Protein AF-A0A0D2JNJ4-F1 (afdb_monomer_lite)

Sequence (110 aa):
MPQKPLLKANKKLEKKQAANRHGKTPKTKKGSLAIKPKRAALQGDYKDQQELSKMINKKNESNFAAKAEQAGGQMKMVKAPPPVLAPADAKKRAKEAKETKRAGAAAMQD

Organism: NCBI:txid145388

Secondary structure (DSSP, 8-state):
-PPPPSS-TT-----PPPP-TTS------TT------SSTTHHHHHHHHHHHHHHHHHHHHHHHHHHHHHHH----------GGGS-HHHHHHHHHHHHHHHHHHHTT--

Radius of gyration: 33.84 Å; chains: 1; bounding box: 66×65×72 Å

Foldseek 3Di:
DDDDPPDDPPDDPDPDQDADPVRHHDDDPPPPPQDQDPDPVCNVVSVVVVVVVVVVVVVVVVVVVVVCDVVVDPPPPDDPDDPVPDDPVVVVVVVVVVVVVVVVVVVVPD

InterPro domains:
  IPR019034 Uncharacterised protein family UPF0390 [PF09495] (1-81)

Structure (mmCIF, N/CA/C/O backbone):
data_AF-A0A0D2JNJ4-F1
#
_entry.id   AF-A0A0D2JNJ4-F1
#
loop_
_atom_site.group_PDB
_atom_site.id
_atom_site.type_symbol
_atom_site.label_atom_id
_atom_site.label_alt_id
_atom_site.label_comp_id
_atom_site.label_asym_id
_atom_site.label_entity_id
_atom_site.label_seq_id
_atom_site.pdbx_PDB_ins_code
_atom_site.Cartn_x
_atom_site.Cartn_y
_atom_site.Cartn_z
_atom_site.occupancy
_atom_site.B_iso_or_equiv
_atom_site.auth_seq_id
_atom_site.auth_comp_id
_atom_site.auth_asym_id
_atom_site.auth_atom_id
_atom_site.pdbx_PDB_model_num
ATOM 1 N N . MET A 1 1 ? 36.487 23.498 39.615 1.00 51.12 1 MET A N 1
ATOM 2 C CA . MET A 1 1 ? 35.537 22.517 40.190 1.00 51.12 1 MET A CA 1
ATOM 3 C C . MET A 1 1 ? 34.930 21.710 39.048 1.00 51.12 1 MET A C 1
ATOM 5 O O . MET A 1 1 ? 34.259 22.319 38.224 1.00 51.12 1 MET A O 1
ATOM 9 N N . PRO A 1 2 ? 35.201 20.400 38.923 1.00 69.38 2 PRO A N 1
ATOM 10 C CA . PRO A 1 2 ? 34.650 19.591 37.835 1.00 69.38 2 PRO A CA 1
ATOM 11 C C . PRO A 1 2 ? 33.125 19.440 37.969 1.00 69.38 2 PRO A C 1
ATOM 13 O O . PRO A 1 2 ? 32.600 19.228 39.064 1.00 69.38 2 PRO A O 1
ATOM 16 N N . GLN A 1 3 ? 32.411 19.578 36.850 1.00 75.50 3 GLN A N 1
ATOM 17 C CA . GLN A 1 3 ? 30.952 19.488 36.790 1.00 75.50 3 GLN A CA 1
ATOM 18 C C . GLN A 1 3 ? 30.499 18.054 37.094 1.00 75.50 3 GLN A C 1
ATOM 20 O O . GLN A 1 3 ? 30.940 17.104 36.449 1.00 75.50 3 GLN A O 1
ATOM 25 N N . LYS A 1 4 ? 29.615 17.890 38.088 1.00 73.06 4 LYS A N 1
ATOM 26 C CA . LYS A 1 4 ? 29.061 16.577 38.449 1.00 73.06 4 LYS A CA 1
ATOM 27 C C . LYS A 1 4 ? 28.325 15.985 37.234 1.00 73.06 4 LYS A C 1
ATOM 29 O O . LYS A 1 4 ? 27.455 16.664 36.685 1.00 73.06 4 LYS A O 1
ATOM 34 N N . PRO A 1 5 ? 28.624 14.742 36.821 1.00 66.94 5 PRO A N 1
ATOM 35 C CA . PRO A 1 5 ? 27.922 14.109 35.713 1.00 66.94 5 PRO A CA 1
ATOM 36 C C . PRO A 1 5 ? 26.433 13.963 36.057 1.00 66.94 5 PRO A C 1
ATOM 38 O O . PRO A 1 5 ? 26.080 13.436 37.112 1.00 66.94 5 PRO A O 1
ATOM 41 N N . LEU A 1 6 ? 25.551 14.432 35.166 1.00 64.06 6 LEU A N 1
ATOM 42 C CA . LEU A 1 6 ? 24.093 14.449 35.381 1.00 64.06 6 LEU A CA 1
ATOM 43 C C . LEU A 1 6 ? 23.463 13.047 35.478 1.00 64.06 6 LEU A C 1
ATOM 45 O O . LEU A 1 6 ? 22.298 12.911 35.851 1.00 64.06 6 LEU A O 1
ATOM 49 N N . LEU A 1 7 ? 24.205 11.995 35.139 1.00 62.12 7 LEU A N 1
ATOM 50 C CA . LEU A 1 7 ? 23.697 10.636 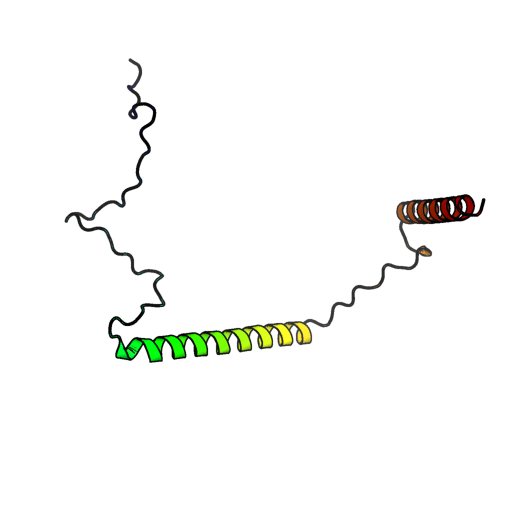35.031 1.00 62.12 7 LEU A CA 1
ATOM 51 C C . LEU A 1 7 ? 24.578 9.702 35.858 1.00 62.12 7 LEU A C 1
ATOM 53 O O . LEU A 1 7 ? 25.759 9.519 35.576 1.00 62.12 7 LEU A O 1
ATOM 57 N N . LYS A 1 8 ? 23.983 9.092 36.889 1.00 69.94 8 LYS A N 1
ATOM 58 C CA . LYS A 1 8 ? 24.582 7.935 37.566 1.00 69.94 8 LYS A CA 1
ATOM 59 C C . LYS A 1 8 ? 24.749 6.828 36.520 1.00 69.94 8 LYS A C 1
ATOM 61 O O . LYS A 1 8 ? 23.803 6.575 35.767 1.00 69.94 8 LYS A O 1
ATOM 66 N N . ALA A 1 9 ? 25.928 6.207 36.475 1.00 60.34 9 ALA A N 1
ATOM 67 C CA . ALA A 1 9 ? 26.233 5.109 35.563 1.00 60.34 9 ALA A CA 1
ATOM 68 C C . ALA A 1 9 ? 25.065 4.102 35.526 1.00 60.34 9 ALA A C 1
ATOM 70 O O . ALA A 1 9 ? 24.538 3.722 36.572 1.00 60.34 9 ALA A O 1
ATOM 71 N N . ASN A 1 10 ? 24.650 3.716 34.316 1.00 61.62 10 ASN A N 1
ATOM 72 C CA . ASN A 1 10 ? 23.609 2.720 34.011 1.00 61.62 10 ASN A CA 1
ATOM 73 C C . ASN A 1 10 ? 22.133 3.164 34.033 1.00 61.62 10 ASN A C 1
ATOM 75 O O . ASN A 1 10 ? 21.250 2.321 33.873 1.00 61.62 10 ASN A O 1
ATOM 79 N N . LYS A 1 11 ? 21.812 4.460 34.139 1.00 66.94 11 LYS A N 1
ATOM 80 C CA . LYS A 1 11 ? 20.421 4.917 33.946 1.00 66.94 11 LYS A CA 1
ATOM 81 C C . LYS A 1 11 ? 20.116 5.191 32.471 1.00 66.94 11 LYS A C 1
ATOM 83 O O . LYS A 1 11 ? 20.564 6.189 31.914 1.00 66.94 11 LYS A O 1
ATOM 88 N N . LYS A 1 12 ? 19.319 4.317 31.846 1.00 68.75 12 LYS A N 1
ATOM 89 C CA . LYS A 1 12 ? 18.746 4.547 30.510 1.00 68.75 12 LYS A CA 1
ATOM 90 C C . LYS A 1 12 ? 17.725 5.689 30.582 1.00 68.75 12 LYS A C 1
ATOM 92 O O . LYS A 1 12 ? 16.791 5.644 31.379 1.00 68.75 12 LYS A O 1
ATOM 97 N N . LEU A 1 13 ? 17.906 6.712 29.748 1.00 67.12 13 LEU A N 1
ATOM 98 C CA . LEU A 1 13 ? 16.919 7.772 29.540 1.00 67.12 13 LEU A CA 1
ATOM 99 C C . LEU A 1 13 ? 15.747 7.208 28.727 1.00 67.12 13 LEU A C 1
ATOM 101 O O . LEU A 1 13 ? 15.805 7.111 27.502 1.00 67.12 13 LEU A O 1
ATOM 105 N N . GLU A 1 14 ? 14.681 6.822 29.424 1.00 68.94 14 GLU A N 1
ATOM 106 C CA . GLU A 1 14 ? 13.383 6.514 28.823 1.00 68.94 14 GLU A CA 1
ATOM 107 C C . GLU A 1 14 ? 12.848 7.783 28.141 1.00 68.94 14 GLU A C 1
ATOM 109 O O . GLU A 1 14 ? 12.502 8.762 28.809 1.00 68.94 14 GLU A O 1
ATOM 114 N N . LYS A 1 15 ? 12.786 7.792 26.804 1.00 67.50 15 LYS A N 1
ATOM 115 C CA . LYS A 1 15 ? 12.206 8.894 26.019 1.00 67.50 15 LYS A CA 1
ATOM 116 C C . LYS A 1 15 ? 10.682 8.905 26.190 1.00 67.50 15 LYS A C 1
ATOM 118 O O . LYS A 1 15 ? 9.943 8.476 25.307 1.00 67.50 15 LYS A O 1
ATOM 123 N N . LYS A 1 16 ? 10.198 9.376 27.339 1.00 66.88 16 LYS A N 1
ATOM 124 C CA . LYS A 1 16 ? 8.767 9.598 27.570 1.00 66.88 16 LYS A CA 1
ATOM 125 C C . LYS A 1 16 ? 8.321 10.825 26.777 1.00 66.88 16 LYS A C 1
ATOM 127 O O . LYS A 1 16 ? 8.960 11.872 26.834 1.00 66.88 16 LYS A O 1
ATOM 132 N N . GLN A 1 17 ? 7.236 10.686 26.016 1.00 68.75 17 GLN A N 1
ATOM 133 C CA . GLN A 1 17 ? 6.657 11.803 25.268 1.00 68.75 17 GLN A CA 1
ATOM 134 C C . GLN A 1 17 ? 6.228 12.907 26.238 1.00 68.75 17 GLN A C 1
ATOM 136 O O . GLN A 1 17 ? 5.546 12.633 27.227 1.00 68.75 17 GLN A O 1
ATOM 141 N N . ALA A 1 18 ? 6.626 14.147 25.951 1.00 74.56 18 ALA A N 1
ATOM 142 C CA . ALA A 1 18 ? 6.256 15.292 26.770 1.00 74.56 18 ALA A CA 1
ATOM 143 C C . ALA A 1 18 ? 4.731 15.476 26.763 1.00 74.56 18 ALA A C 1
ATOM 145 O O . ALA A 1 18 ? 4.093 15.513 25.706 1.00 74.56 18 ALA A O 1
ATOM 146 N N . ALA A 1 19 ? 4.146 15.569 27.955 1.00 75.56 19 ALA A N 1
ATOM 147 C CA . ALA A 1 19 ? 2.735 15.875 28.113 1.00 75.56 19 ALA A CA 1
ATOM 148 C C . ALA A 1 19 ? 2.466 17.356 27.802 1.00 75.56 19 ALA A C 1
ATOM 150 O O . ALA A 1 19 ? 3.337 18.211 27.961 1.00 75.56 19 ALA A O 1
ATOM 151 N N . ASN A 1 20 ? 1.245 17.671 27.366 1.00 76.56 20 ASN A N 1
ATOM 152 C CA . ASN A 1 20 ? 0.807 19.059 27.234 1.00 76.56 20 ASN A CA 1
ATOM 153 C C . ASN A 1 20 ? 0.649 19.731 28.617 1.00 76.56 20 ASN A C 1
ATOM 155 O O . ASN A 1 20 ? 0.743 19.071 29.652 1.00 76.56 20 ASN A O 1
ATOM 159 N N . ARG A 1 21 ? 0.353 21.040 28.652 1.00 79.56 21 ARG A N 1
ATOM 160 C CA . ARG A 1 21 ? 0.179 21.825 29.899 1.00 79.56 21 ARG A CA 1
ATOM 161 C C . ARG A 1 21 ? -0.837 21.237 30.896 1.00 79.56 21 ARG A C 1
ATOM 163 O O . ARG A 1 21 ? -0.816 21.610 32.060 1.00 79.56 21 ARG A O 1
ATOM 170 N N . HIS A 1 22 ? -1.702 20.323 30.456 1.00 83.25 22 HIS A N 1
ATOM 171 C CA . HIS A 1 22 ? -2.706 19.642 31.278 1.00 83.25 22 HIS A CA 1
ATOM 172 C C . HIS A 1 22 ? -2.381 18.158 31.526 1.00 83.25 22 HIS A C 1
ATOM 174 O O . HIS A 1 22 ? -3.277 17.381 31.851 1.00 83.25 22 HIS A O 1
ATOM 180 N N . GLY A 1 23 ? -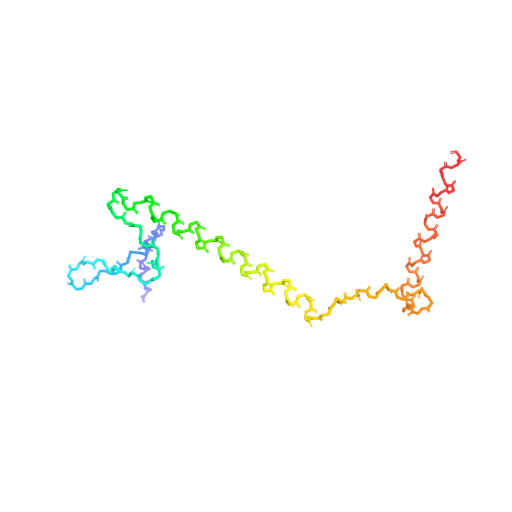1.132 17.730 31.320 1.00 82.94 23 GLY A N 1
ATOM 181 C CA . GLY A 1 23 ? -0.685 16.363 31.598 1.00 82.94 23 GLY A CA 1
ATOM 182 C C . GLY A 1 23 ? -1.165 15.304 30.596 1.00 82.94 23 GLY A C 1
ATOM 183 O O . GLY A 1 23 ? -0.930 14.117 30.801 1.00 82.94 23 GLY A O 1
ATOM 184 N N . LYS A 1 24 ? -1.816 15.694 29.493 1.00 81.50 24 LYS A N 1
ATOM 185 C CA . LYS A 1 24 ? -2.312 14.762 28.471 1.00 81.50 24 LYS A CA 1
ATOM 186 C C . LYS A 1 24 ? -1.249 14.538 27.398 1.00 81.50 24 LYS A C 1
ATOM 188 O O . LYS A 1 24 ? -0.670 15.487 26.868 1.00 81.50 24 LYS A O 1
ATOM 193 N N . THR A 1 25 ? -1.035 13.280 27.027 1.00 79.12 25 THR A N 1
ATOM 194 C CA . THR A 1 25 ? -0.173 12.917 25.896 1.00 79.12 25 THR A CA 1
ATOM 195 C C . THR A 1 25 ? -0.802 13.396 24.579 1.00 79.12 25 THR A C 1
ATOM 197 O O . THR A 1 25 ? -1.989 13.129 24.346 1.00 79.12 25 THR A O 1
ATOM 200 N N . PRO A 1 26 ? -0.055 14.092 23.701 1.00 73.69 26 PRO A N 1
ATOM 201 C CA . PRO A 1 26 ? -0.571 14.514 22.405 1.00 73.69 26 PRO A CA 1
ATOM 202 C C . PRO A 1 26 ? -0.871 13.291 21.529 1.00 73.69 26 PRO A C 1
ATOM 204 O O . PRO A 1 26 ? 0.023 12.550 21.133 1.00 73.69 26 PRO A O 1
ATOM 207 N N . LYS A 1 27 ? -2.150 13.074 21.206 1.00 74.31 27 LYS A N 1
ATOM 208 C CA . LYS A 1 27 ? -2.570 12.028 20.262 1.00 74.31 27 LYS A CA 1
ATOM 209 C C . LYS A 1 27 ? -2.414 12.554 18.837 1.00 74.31 27 LYS A C 1
ATOM 211 O O . LYS A 1 27 ? -3.333 13.175 18.306 1.00 74.31 27 LYS A O 1
ATOM 216 N N . THR A 1 28 ? -1.269 12.322 18.204 1.00 70.12 28 THR A N 1
ATOM 217 C CA . THR A 1 28 ? -1.109 12.606 16.774 1.00 70.12 28 THR A CA 1
ATOM 218 C C . THR A 1 28 ? -1.834 11.523 15.967 1.00 70.12 28 THR A C 1
ATOM 220 O O . THR A 1 28 ? -1.447 10.362 15.957 1.00 70.12 28 THR A O 1
ATOM 223 N N . LYS A 1 29 ? -2.927 11.889 15.285 1.00 63.06 29 LYS A N 1
ATOM 224 C CA . LYS A 1 29 ? -3.614 11.003 14.318 1.00 63.06 29 LYS A CA 1
ATOM 225 C C . LYS A 1 29 ? -3.018 11.084 12.907 1.00 63.06 29 LYS A C 1
ATOM 227 O O . LYS A 1 29 ? -3.555 10.509 11.963 1.00 63.06 29 LYS A O 1
ATOM 232 N N . LYS A 1 30 ? -1.931 11.841 12.740 1.00 61.28 30 LYS A N 1
ATOM 233 C CA . LYS A 1 30 ? -1.290 12.054 11.443 1.00 61.28 30 LYS A CA 1
ATOM 234 C C . LYS A 1 30 ? -0.684 10.723 10.982 1.00 61.28 30 LYS A C 1
ATOM 236 O O . LYS A 1 30 ? 0.236 10.226 11.619 1.00 61.28 30 LYS A O 1
ATOM 241 N N . GLY A 1 31 ? -1.236 10.143 9.915 1.00 61.53 31 GLY A N 1
ATOM 242 C CA . GLY A 1 31 ? -0.770 8.879 9.328 1.00 61.53 31 GLY A CA 1
ATOM 243 C C . GLY A 1 31 ? -1.625 7.641 9.630 1.00 61.53 31 GLY A C 1
ATOM 244 O O . GLY A 1 31 ? -1.414 6.614 8.993 1.00 61.53 31 GLY A O 1
ATOM 245 N N . SER A 1 32 ? -2.632 7.705 10.514 1.00 61.41 32 SER A N 1
ATOM 246 C CA . SER A 1 32 ? -3.582 6.589 10.676 1.00 61.41 32 SER A CA 1
ATOM 247 C C . SER A 1 32 ? -4.717 6.699 9.650 1.00 61.41 32 SER A C 1
ATOM 249 O O . SER A 1 32 ? -5.837 7.079 9.988 1.00 61.41 32 SER A O 1
ATOM 251 N N . LEU A 1 33 ? -4.422 6.427 8.379 1.00 65.50 33 LEU A N 1
ATOM 252 C CA . LEU A 1 33 ? -5.414 6.531 7.297 1.00 65.50 33 LEU A CA 1
ATOM 253 C C . LEU A 1 33 ? -6.452 5.393 7.335 1.00 65.50 33 LEU A C 1
ATOM 255 O O . LEU A 1 33 ? -7.574 5.564 6.875 1.00 65.50 33 LEU A O 1
ATOM 259 N N . ALA A 1 34 ? -6.111 4.255 7.945 1.00 68.75 34 ALA A N 1
ATOM 260 C CA . ALA A 1 34 ? -6.977 3.083 8.074 1.00 68.75 34 ALA A CA 1
ATOM 261 C C . ALA A 1 34 ? -7.482 2.929 9.521 1.00 68.75 34 ALA A C 1
ATOM 263 O O . ALA A 1 34 ? -6.941 2.162 10.322 1.00 68.75 34 ALA A O 1
ATOM 264 N N . ILE A 1 35 ? -8.517 3.693 9.880 1.00 78.12 35 ILE A N 1
ATOM 265 C CA . ILE A 1 35 ? -9.189 3.558 11.178 1.00 78.12 35 ILE A CA 1
ATOM 266 C C . ILE A 1 35 ? -10.235 2.451 11.059 1.00 78.12 35 ILE A C 1
ATOM 268 O O . ILE A 1 35 ? -11.259 2.624 10.404 1.00 78.12 35 ILE A O 1
ATOM 272 N N . LYS A 1 36 ? -9.992 1.320 11.729 1.00 81.62 36 LYS A N 1
ATOM 273 C CA . LYS A 1 36 ? -10.972 0.231 11.796 1.00 81.62 36 LYS A CA 1
ATOM 274 C C . LYS A 1 36 ? -12.250 0.711 12.502 1.00 81.62 36 LYS A C 1
ATOM 276 O 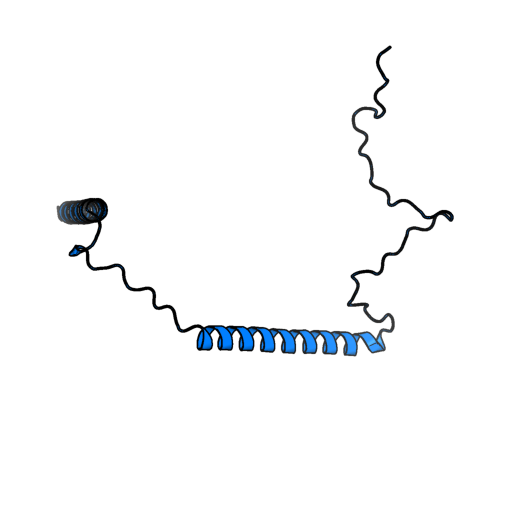O . LYS A 1 36 ? -12.150 1.356 13.555 1.00 81.62 36 LYS A O 1
ATOM 281 N N . PRO A 1 37 ? -13.442 0.379 11.986 1.00 86.12 37 PRO A N 1
ATOM 282 C CA . PRO A 1 37 ? -14.687 0.727 12.648 1.00 86.12 37 PRO A CA 1
ATOM 283 C C . PRO A 1 37 ? -14.816 -0.011 13.985 1.00 86.12 37 PRO A C 1
ATOM 285 O O . PRO A 1 37 ? -14.488 -1.191 14.117 1.00 86.12 37 PRO A O 1
ATOM 288 N N . LYS A 1 38 ? -15.315 0.704 15.000 1.00 84.75 38 LYS A N 1
ATOM 289 C CA . LYS A 1 38 ? -15.525 0.153 16.350 1.00 84.75 38 LYS A CA 1
ATOM 290 C C . LYS A 1 38 ? -16.745 -0.768 16.437 1.00 84.75 38 LYS A C 1
ATOM 292 O O . LYS A 1 38 ? -16.800 -1.614 17.320 1.00 84.75 38 LYS A O 1
ATOM 297 N N . ARG A 1 39 ? -17.731 -0.590 15.551 1.00 89.50 39 ARG A N 1
ATOM 298 C CA . ARG A 1 39 ? -18.958 -1.400 15.519 1.00 89.50 39 ARG A CA 1
ATOM 299 C C . ARG A 1 39 ? -18.675 -2.712 14.794 1.00 89.50 39 ARG A C 1
ATOM 301 O O . ARG A 1 39 ? -18.203 -2.670 13.663 1.00 89.50 39 ARG A O 1
ATOM 308 N N . ALA A 1 40 ? -19.004 -3.841 15.422 1.00 83.81 40 ALA A N 1
ATOM 309 C CA . ALA A 1 40 ? -18.763 -5.175 14.866 1.00 83.81 40 ALA A CA 1
ATOM 310 C C . ALA A 1 40 ? -19.454 -5.386 13.507 1.00 83.81 40 ALA A C 1
ATOM 312 O O . ALA A 1 40 ? -18.832 -5.916 12.594 1.00 83.81 40 ALA A O 1
ATOM 313 N N . ALA A 1 41 ? -20.679 -4.873 13.343 1.00 87.56 41 ALA A N 1
ATOM 314 C CA . ALA A 1 41 ? -21.434 -4.967 12.091 1.00 87.56 41 ALA A CA 1
ATOM 315 C C . ALA A 1 41 ? -20.701 -4.359 10.879 1.00 87.56 41 ALA A C 1
ATOM 317 O O . ALA A 1 41 ? -20.804 -4.881 9.783 1.00 87.56 41 ALA A O 1
ATOM 318 N N . LEU A 1 42 ? -19.912 -3.298 11.085 1.00 86.19 42 LEU A N 1
ATOM 319 C CA . LEU A 1 42 ? -19.199 -2.595 10.009 1.00 86.19 42 LEU A CA 1
ATOM 320 C C . LEU A 1 42 ? -17.795 -3.164 9.743 1.00 86.19 42 LEU A C 1
ATOM 322 O O . LEU A 1 42 ? -17.073 -2.667 8.882 1.00 86.19 42 LEU A O 1
ATOM 326 N N . GLN A 1 43 ? -17.351 -4.162 10.516 1.00 86.94 43 GLN A N 1
ATOM 327 C CA . GLN A 1 43 ? -16.017 -4.741 10.338 1.00 86.94 43 GLN A CA 1
ATOM 328 C C . GLN A 1 43 ? -15.926 -5.663 9.123 1.00 86.94 43 GLN A C 1
ATOM 330 O O . GLN A 1 43 ? -14.829 -5.783 8.579 1.00 86.94 43 GLN A O 1
ATOM 335 N N . GLY A 1 44 ? -17.033 -6.307 8.730 1.00 89.31 44 GLY A N 1
ATOM 336 C CA . GLY A 1 44 ? -17.119 -7.105 7.502 1.00 89.31 44 GLY A CA 1
ATOM 337 C C . GLY A 1 44 ? -16.872 -6.220 6.287 1.00 89.31 44 GLY A C 1
ATOM 338 O O . GLY A 1 44 ? -15.811 -6.308 5.678 1.00 89.31 44 GLY A O 1
ATOM 339 N N . ASP A 1 45 ? -17.755 -5.244 6.076 1.00 88.62 45 ASP A N 1
ATOM 340 C CA . ASP A 1 45 ? -17.673 -4.280 4.973 1.00 88.62 45 ASP A CA 1
ATOM 341 C C . ASP A 1 45 ? -16.309 -3.582 4.885 1.00 88.62 45 ASP A C 1
ATOM 343 O O . ASP A 1 45 ? -15.757 -3.385 3.805 1.00 88.62 45 ASP A O 1
ATOM 347 N N . TYR A 1 46 ? -15.715 -3.226 6.030 1.00 90.88 46 TYR A N 1
ATOM 348 C CA . TYR A 1 46 ? -14.386 -2.618 6.059 1.00 90.88 46 TYR A CA 1
ATOM 349 C C . TYR A 1 46 ? -13.289 -3.555 5.532 1.00 90.88 46 TYR A C 1
ATOM 351 O O . TYR A 1 46 ? -12.355 -3.095 4.873 1.00 90.88 46 TYR A O 1
ATOM 359 N N . LYS A 1 47 ? -13.356 -4.857 5.834 1.00 89.62 47 LYS A N 1
ATOM 360 C CA . LYS A 1 47 ? -12.393 -5.836 5.310 1.00 89.62 47 LYS A CA 1
ATOM 361 C C . LYS A 1 47 ? -12.570 -6.006 3.807 1.00 89.62 47 LYS A C 1
ATOM 363 O O . LYS A 1 47 ? -11.570 -5.947 3.094 1.00 89.62 47 LYS A O 1
ATOM 368 N N . ASP A 1 48 ? -13.810 -6.103 3.347 1.00 93.44 48 ASP A N 1
ATOM 369 C CA . ASP A 1 48 ? -14.131 -6.290 1.933 1.00 93.44 48 ASP A CA 1
ATOM 370 C C . ASP A 1 48 ? -13.673 -5.082 1.103 1.00 93.44 48 ASP A C 1
ATOM 372 O O . ASP A 1 48 ? -13.021 -5.229 0.071 1.00 93.44 48 ASP A O 1
ATOM 376 N N . GLN A 1 49 ? -13.893 -3.861 1.603 1.00 90.62 49 GLN A N 1
ATOM 377 C CA . GLN A 1 49 ? -13.401 -2.630 0.973 1.00 90.62 49 GLN A CA 1
ATOM 378 C C . GLN A 1 49 ? -11.868 -2.565 0.915 1.00 90.62 49 GLN A C 1
ATOM 380 O O . GLN A 1 49 ? -11.294 -2.085 -0.069 1.00 90.62 49 GLN A O 1
ATOM 385 N N . GLN A 1 50 ? -11.184 -3.044 1.957 1.00 91.06 50 GLN A N 1
ATOM 386 C CA . GLN A 1 50 ? -9.723 -3.109 1.985 1.00 91.06 50 GLN A CA 1
ATOM 387 C C . GLN A 1 50 ? -9.180 -4.134 0.990 1.00 91.06 50 GLN A C 1
ATOM 389 O O . GLN A 1 50 ? -8.181 -3.875 0.319 1.00 91.06 50 GLN A O 1
ATOM 394 N N . GLU A 1 51 ? -9.820 -5.294 0.888 1.00 93.38 51 GLU A N 1
ATOM 395 C CA . GLU A 1 51 ? -9.454 -6.323 -0.077 1.00 93.38 51 GLU A CA 1
ATOM 396 C C . GLU A 1 51 ? -9.686 -5.846 -1.511 1.00 93.38 51 GLU A C 1
ATOM 398 O O . GLU A 1 51 ? -8.771 -5.913 -2.333 1.00 93.38 51 GLU A O 1
AT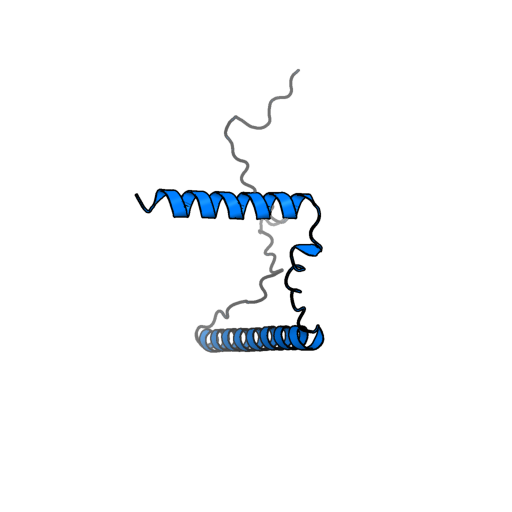OM 403 N N . LEU A 1 52 ? -10.844 -5.240 -1.780 1.00 95.06 52 LEU A N 1
ATOM 404 C CA . LEU A 1 52 ? -11.162 -4.635 -3.069 1.00 95.06 52 LEU A CA 1
ATOM 405 C C . LEU A 1 52 ? -10.124 -3.580 -3.470 1.00 95.06 52 LEU A C 1
ATOM 407 O O . LEU A 1 52 ? -9.600 -3.612 -4.583 1.00 95.06 52 LEU A O 1
ATOM 411 N N . SER A 1 53 ? -9.761 -2.691 -2.544 1.00 92.88 53 SER A N 1
ATOM 412 C CA . SER A 1 53 ? -8.752 -1.656 -2.791 1.00 92.88 53 SER A CA 1
ATOM 413 C C . SER A 1 53 ? -7.378 -2.254 -3.113 1.00 92.88 53 SER A C 1
ATOM 415 O O . SER A 1 53 ? -6.708 -1.811 -4.046 1.00 92.88 53 SER A O 1
ATOM 417 N N . LYS A 1 54 ? -6.957 -3.303 -2.391 1.00 94.25 54 LYS A N 1
ATOM 418 C CA . LYS A 1 54 ? -5.698 -4.016 -2.670 1.00 94.25 54 LYS A CA 1
ATOM 419 C C . LYS A 1 54 ? -5.710 -4.678 -4.045 1.00 94.25 54 LYS A C 1
ATOM 421 O O . LYS A 1 54 ? -4.711 -4.602 -4.757 1.00 94.25 54 LYS A O 1
ATOM 426 N N . MET A 1 55 ? -6.823 -5.306 -4.426 1.00 95.88 55 MET A N 1
ATOM 427 C CA . MET A 1 55 ? -6.972 -5.933 -5.741 1.00 95.88 55 MET A CA 1
ATOM 428 C C . MET A 1 55 ? -6.871 -4.904 -6.870 1.00 95.88 55 MET A C 1
ATOM 430 O O . MET A 1 55 ? -6.146 -5.130 -7.840 1.00 95.88 55 MET A O 1
ATOM 434 N N . ILE A 1 56 ? -7.542 -3.758 -6.724 1.00 95.81 56 ILE A N 1
ATOM 435 C CA . ILE A 1 56 ? -7.485 -2.661 -7.698 1.00 95.81 56 ILE A CA 1
ATOM 436 C C . ILE A 1 56 ? -6.053 -2.136 -7.830 1.00 95.81 56 ILE A C 1
ATOM 438 O O . ILE A 1 56 ? -5.549 -2.024 -8.946 1.00 95.81 56 ILE A O 1
ATOM 442 N N . ASN A 1 57 ? -5.370 -1.879 -6.712 1.00 95.69 57 ASN A N 1
ATOM 443 C CA . ASN A 1 57 ? -3.996 -1.374 -6.735 1.00 95.69 57 ASN A CA 1
ATOM 444 C C . ASN A 1 57 ? -3.040 -2.362 -7.408 1.00 95.69 57 ASN A C 1
ATOM 446 O O . ASN A 1 57 ? -2.320 -1.975 -8.322 1.00 95.69 57 ASN A O 1
ATOM 450 N N . LYS A 1 58 ? -3.116 -3.651 -7.059 1.00 96.56 58 LYS A N 1
ATOM 451 C CA . LYS A 1 58 ? -2.306 -4.700 -7.694 1.00 96.56 58 LYS A CA 1
ATOM 452 C C . LYS A 1 58 ? -2.530 -4.763 -9.211 1.00 96.56 58 LYS A C 1
ATOM 454 O O . LYS A 1 58 ? -1.582 -4.923 -9.984 1.00 96.56 58 LYS A O 1
ATOM 459 N N . LYS A 1 59 ? -3.783 -4.631 -9.659 1.00 96.94 59 LYS A N 1
ATOM 460 C CA . LYS A 1 59 ? -4.119 -4.607 -11.089 1.00 96.94 59 LYS A CA 1
ATOM 461 C C . LYS A 1 59 ? -3.570 -3.355 -11.775 1.00 96.94 59 LYS A C 1
ATOM 463 O O . LYS A 1 59 ? -3.020 -3.449 -12.866 1.00 96.94 59 LYS A O 1
ATOM 468 N N . ASN A 1 60 ? -3.682 -2.194 -11.140 1.00 96.19 60 ASN A N 1
ATOM 469 C CA . ASN A 1 60 ? -3.148 -0.954 -11.690 1.00 96.19 60 ASN A CA 1
ATOM 470 C C . ASN A 1 60 ? -1.623 -1.022 -11.806 1.00 96.19 60 ASN A C 1
ATOM 472 O O . ASN A 1 60 ? -1.092 -0.774 -12.881 1.00 96.19 60 ASN A O 1
ATOM 476 N N . GLU A 1 61 ? -0.930 -1.426 -10.743 1.00 93.62 61 GLU A N 1
ATOM 477 C CA . GLU A 1 61 ? 0.530 -1.565 -10.716 1.00 93.62 61 GLU A CA 1
ATOM 478 C C . GLU A 1 61 ? 1.040 -2.499 -11.819 1.00 93.62 61 GLU A C 1
ATOM 480 O O . GLU A 1 61 ? 1.938 -2.127 -12.572 1.00 93.62 61 GLU A O 1
ATOM 485 N N . SER A 1 62 ? 0.428 -3.678 -11.974 1.00 93.69 62 SER A N 1
ATOM 486 C CA . SER A 1 62 ? 0.796 -4.621 -13.042 1.00 93.69 62 SER A CA 1
ATOM 487 C C . SER A 1 62 ? 0.532 -4.064 -14.442 1.00 93.69 62 SER A C 1
ATOM 489 O O . SER A 1 62 ? 1.391 -4.179 -15.314 1.00 93.69 62 SER A O 1
ATOM 491 N N . ASN A 1 63 ? -0.606 -3.402 -14.657 1.00 94.31 63 ASN A N 1
ATOM 492 C CA . ASN A 1 63 ? -0.915 -2.771 -15.940 1.00 94.31 63 ASN A CA 1
ATOM 493 C C . ASN A 1 63 ? 0.061 -1.636 -16.276 1.00 94.31 63 ASN A C 1
ATOM 495 O O . ASN A 1 63 ? 0.490 -1.512 -17.423 1.00 94.31 63 ASN A O 1
ATOM 499 N N . PHE A 1 64 ? 0.426 -0.810 -15.292 1.00 91.00 64 PHE A N 1
ATOM 500 C CA . PHE A 1 64 ? 1.411 0.253 -15.479 1.00 91.00 64 PHE A CA 1
ATOM 501 C C . PHE A 1 64 ? 2.800 -0.315 -15.771 1.00 91.00 64 PHE A C 1
ATOM 503 O O . PHE A 1 64 ? 3.463 0.181 -16.680 1.00 91.00 64 PHE A O 1
ATOM 510 N N . ALA A 1 65 ? 3.213 -1.375 -15.071 1.00 87.25 65 ALA A N 1
ATOM 511 C CA . ALA A 1 65 ? 4.473 -2.063 -15.336 1.00 87.25 65 ALA A CA 1
ATOM 512 C C . ALA A 1 65 ? 4.515 -2.642 -16.760 1.00 87.25 65 ALA A C 1
ATOM 514 O O . ALA A 1 65 ? 5.457 -2.372 -17.501 1.00 87.25 65 ALA A O 1
ATOM 515 N N . ALA A 1 66 ? 3.460 -3.347 -17.179 1.00 87.25 66 ALA A N 1
ATOM 516 C CA . ALA A 1 66 ? 3.361 -3.911 -18.524 1.00 87.25 66 ALA A CA 1
ATOM 517 C C . ALA A 1 66 ? 3.373 -2.822 -19.609 1.00 87.25 66 ALA A C 1
ATOM 519 O O . ALA A 1 66 ? 4.061 -2.947 -20.620 1.00 87.25 66 ALA A O 1
ATOM 520 N N . LYS A 1 67 ? 2.656 -1.713 -19.389 1.00 88.44 67 LYS A N 1
ATOM 521 C CA . LYS A 1 67 ? 2.659 -0.576 -20.315 1.00 88.44 67 LYS A CA 1
ATOM 522 C C . LYS A 1 67 ? 4.036 0.086 -20.405 1.00 88.44 67 LYS A C 1
ATOM 524 O O . LYS A 1 67 ? 4.438 0.480 -21.495 1.00 88.44 67 LYS A O 1
ATOM 529 N N . ALA A 1 68 ? 4.754 0.210 -19.290 1.00 84.75 68 ALA A N 1
ATOM 530 C CA . ALA A 1 68 ? 6.110 0.749 -19.274 1.00 84.75 68 ALA A CA 1
ATOM 531 C C . ALA A 1 68 ? 7.097 -0.166 -20.015 1.00 84.75 68 ALA A C 1
ATOM 533 O O . ALA A 1 68 ? 7.915 0.329 -20.784 1.00 84.75 68 ALA A O 1
ATOM 534 N N . GLU A 1 69 ? 6.980 -1.487 -19.848 1.00 82.25 69 GLU A N 1
ATOM 535 C CA . GLU A 1 69 ? 7.782 -2.466 -20.590 1.00 82.25 69 GLU A CA 1
ATOM 536 C C . GLU A 1 69 ? 7.520 -2.383 -22.102 1.00 82.25 69 GLU A C 1
ATOM 538 O O . GLU A 1 69 ? 8.458 -2.352 -22.899 1.00 82.25 69 GLU A O 1
ATOM 543 N N . GLN A 1 70 ? 6.249 -2.275 -22.503 1.00 80.81 70 GLN A N 1
ATOM 544 C CA . GLN A 1 70 ? 5.867 -2.122 -23.908 1.00 80.81 70 GLN A CA 1
ATOM 545 C C . GLN A 1 70 ? 6.353 -0.795 -24.506 1.00 80.81 70 GLN A C 1
ATOM 547 O O . GLN A 1 70 ? 6.883 -0.780 -25.614 1.00 80.81 70 GLN A O 1
ATOM 552 N N . ALA A 1 71 ? 6.183 0.318 -23.786 1.00 78.94 71 ALA A N 1
ATOM 553 C CA . ALA A 1 71 ? 6.552 1.648 -24.269 1.00 78.94 71 ALA A CA 1
ATOM 554 C C . ALA A 1 71 ? 8.071 1.892 -24.267 1.00 78.94 71 ALA A C 1
ATOM 556 O O . ALA A 1 71 ? 8.566 2.652 -25.095 1.00 78.94 71 ALA A O 1
ATOM 557 N N . GLY A 1 72 ? 8.810 1.265 -23.348 1.00 71.81 72 GLY A N 1
ATOM 558 C CA . GLY A 1 72 ? 10.256 1.440 -23.199 1.00 71.81 72 GLY A CA 1
ATOM 559 C C . GLY A 1 72 ? 11.106 0.679 -24.219 1.00 71.81 72 GLY A C 1
ATOM 560 O O . GLY A 1 72 ? 12.300 0.950 -24.318 1.00 71.81 72 GLY A O 1
ATOM 561 N N . GLY A 1 73 ? 10.510 -0.243 -24.984 1.00 66.44 73 GLY A N 1
ATOM 562 C CA . GLY A 1 73 ? 11.229 -1.145 -25.880 1.00 66.44 73 GLY A CA 1
ATOM 563 C C . GLY A 1 73 ? 12.045 -2.186 -25.104 1.00 66.44 73 GLY A C 1
ATOM 564 O O . GLY A 1 73 ? 12.773 -1.871 -24.165 1.00 66.44 73 GLY A O 1
ATOM 565 N N . GLN A 1 74 ? 11.946 -3.460 -25.490 1.00 65.62 74 GLN A N 1
ATOM 566 C CA . GLN A 1 74 ? 12.746 -4.513 -24.864 1.00 65.62 74 GLN A CA 1
ATOM 567 C C . GLN A 1 74 ? 14.232 -4.247 -25.134 1.00 65.62 74 GLN A C 1
ATOM 569 O O . GLN A 1 74 ? 14.717 -4.471 -26.245 1.00 65.62 74 GLN A O 1
ATOM 574 N N . MET A 1 75 ? 14.968 -3.774 -24.125 1.00 64.38 75 MET A N 1
ATOM 575 C CA . MET A 1 75 ? 16.424 -3.689 -24.189 1.00 64.38 75 MET A CA 1
ATOM 576 C C . MET A 1 75 ? 16.982 -5.112 -24.304 1.00 64.38 75 MET A C 1
ATOM 578 O O . MET A 1 75 ? 17.212 -5.800 -23.310 1.00 64.38 75 MET A O 1
ATOM 582 N N . LYS A 1 76 ? 17.181 -5.588 -25.536 1.00 64.81 76 LYS A N 1
ATOM 583 C CA . LYS A 1 76 ? 17.928 -6.818 -25.789 1.00 64.81 76 LYS A CA 1
ATOM 584 C C . LYS A 1 76 ? 19.351 -6.586 -25.302 1.00 64.81 76 LYS A C 1
ATOM 586 O O . LYS A 1 76 ? 20.074 -5.775 -25.876 1.00 64.81 76 LYS A O 1
ATOM 591 N N . MET A 1 77 ? 19.763 -7.317 -24.268 1.00 68.00 77 MET A N 1
ATOM 592 C CA . MET A 1 77 ? 21.181 -7.436 -23.949 1.00 68.00 77 MET A CA 1
ATOM 593 C C . MET A 1 77 ? 21.880 -8.006 -25.184 1.00 68.00 77 MET A C 1
ATOM 595 O O . MET A 1 77 ? 21.689 -9.173 -25.534 1.00 68.00 77 MET A O 1
ATOM 599 N N . VAL A 1 78 ? 22.642 -7.166 -25.885 1.00 65.88 78 VAL A N 1
ATOM 600 C CA . VAL A 1 78 ? 23.463 -7.606 -27.012 1.00 65.88 78 VAL A CA 1
ATOM 601 C C . VAL A 1 78 ? 24.431 -8.645 -26.457 1.00 65.88 78 VAL A C 1
ATOM 603 O O . VAL A 1 78 ? 25.183 -8.366 -25.522 1.00 65.88 78 VAL A O 1
ATOM 606 N N . LYS A 1 79 ? 24.371 -9.873 -26.990 1.00 71.69 79 LYS A N 1
ATOM 607 C CA . LYS A 1 79 ? 25.337 -10.930 -26.674 1.00 71.69 79 LYS A CA 1
ATOM 608 C C . LYS A 1 79 ? 26.728 -10.318 -26.840 1.00 71.69 79 LYS A C 1
ATOM 610 O O . LYS A 1 79 ? 26.998 -9.741 -27.893 1.00 71.69 79 LYS A O 1
ATOM 615 N N . ALA A 1 80 ? 27.562 -10.406 -25.799 1.00 69.50 80 ALA A N 1
ATOM 616 C CA . ALA A 1 80 ? 28.915 -9.859 -25.825 1.00 69.50 80 ALA A CA 1
ATOM 617 C C . ALA A 1 80 ? 29.601 -10.211 -27.158 1.00 69.50 80 ALA A C 1
ATOM 619 O O . ALA A 1 80 ? 29.421 -11.338 -27.642 1.00 69.50 80 ALA A O 1
ATOM 620 N N . PRO A 1 81 ? 30.327 -9.258 -27.772 1.00 64.62 81 PRO A N 1
ATOM 621 C CA . PRO A 1 81 ? 30.853 -9.441 -29.111 1.00 64.62 81 PRO A CA 1
ATOM 622 C C . PRO A 1 81 ? 31.719 -10.705 -29.180 1.00 64.62 81 PRO A C 1
ATOM 624 O O . PRO A 1 81 ? 32.352 -11.077 -28.183 1.00 64.62 81 PRO A O 1
ATOM 627 N N . PRO A 1 82 ? 31.756 -11.383 -30.342 1.00 64.12 82 PRO A N 1
ATOM 628 C CA . PRO A 1 82 ? 32.615 -12.542 -30.531 1.00 64.12 82 PRO A CA 1
ATOM 629 C C . PRO A 1 82 ? 34.059 -12.188 -30.135 1.00 64.12 82 PRO A C 1
ATOM 631 O O . PRO A 1 82 ? 34.473 -11.033 -30.284 1.00 64.12 82 PRO A O 1
ATOM 634 N N . PRO A 1 83 ? 34.853 -13.164 -29.653 1.00 60.59 83 PRO A N 1
ATOM 635 C CA . PRO A 1 83 ? 36.146 -12.943 -28.991 1.00 60.59 83 PRO A CA 1
ATOM 636 C C . PRO A 1 83 ? 37.174 -12.172 -29.831 1.00 60.59 83 PRO A C 1
ATOM 638 O O . PRO A 1 83 ? 38.208 -11.767 -29.313 1.00 60.59 83 PRO A O 1
ATOM 641 N N . VAL A 1 84 ? 36.899 -11.946 -31.115 1.00 59.34 84 VAL A N 1
ATOM 642 C CA . VAL A 1 84 ? 37.706 -11.148 -32.038 1.00 59.34 84 VAL A CA 1
ATOM 643 C C . VAL A 1 84 ? 37.777 -9.672 -31.615 1.00 59.34 84 VAL A C 1
ATOM 645 O O . VAL A 1 84 ? 38.843 -9.070 -31.746 1.00 59.34 84 VAL A O 1
ATOM 648 N N . LEU A 1 85 ? 36.710 -9.121 -31.018 1.00 58.12 85 LEU A N 1
ATOM 649 C CA . LEU A 1 85 ? 36.611 -7.705 -30.619 1.00 58.12 85 LEU A CA 1
ATOM 650 C C . LEU A 1 85 ? 36.833 -7.456 -29.117 1.00 58.12 85 LEU A C 1
ATOM 652 O O . LEU A 1 85 ? 36.696 -6.329 -28.649 1.00 58.12 85 LEU A O 1
ATOM 656 N N . ALA A 1 86 ? 37.167 -8.490 -28.344 1.00 60.72 86 ALA A N 1
ATOM 657 C CA . ALA A 1 86 ? 37.423 -8.335 -26.917 1.00 60.72 86 ALA A CA 1
ATOM 658 C C . ALA A 1 86 ? 38.790 -7.652 -26.668 1.00 60.72 86 ALA A C 1
ATOM 660 O O . ALA A 1 86 ? 39.747 -7.944 -27.403 1.00 60.72 86 ALA A O 1
ATOM 661 N N . PRO A 1 87 ? 38.919 -6.784 -25.639 1.00 65.50 87 PRO A N 1
ATOM 662 C CA . PRO A 1 87 ? 40.207 -6.216 -25.242 1.00 65.50 87 PRO A CA 1
ATOM 663 C C . PRO A 1 87 ? 41.203 -7.341 -24.932 1.00 65.50 87 PRO A C 1
ATOM 665 O O . PRO A 1 87 ? 40.806 -8.435 -24.520 1.00 65.50 87 PRO A O 1
ATOM 668 N N . ALA A 1 88 ? 42.495 -7.095 -25.168 1.00 63.66 88 ALA A N 1
ATOM 669 C CA . ALA A 1 88 ? 43.543 -8.123 -25.157 1.00 63.66 88 ALA A CA 1
ATOM 670 C C . ALA A 1 88 ? 43.545 -8.997 -23.883 1.00 63.66 88 ALA A C 1
ATOM 672 O O . ALA A 1 88 ? 43.827 -10.196 -23.953 1.00 63.66 88 ALA A O 1
ATOM 673 N N . ASP A 1 89 ? 43.135 -8.433 -22.748 1.00 62.75 89 ASP A N 1
ATOM 674 C CA . ASP A 1 89 ? 43.060 -9.120 -21.456 1.00 62.75 89 ASP A CA 1
ATOM 675 C C . ASP A 1 89 ? 41.971 -10.200 -21.400 1.00 62.75 89 ASP A C 1
ATOM 677 O O . ASP A 1 89 ? 42.159 -11.261 -20.803 1.00 62.75 89 ASP A O 1
ATOM 681 N N . ALA A 1 90 ? 40.845 -9.990 -22.085 1.00 63.72 90 ALA A N 1
ATOM 682 C CA . ALA A 1 90 ? 39.773 -10.976 -22.170 1.00 63.72 90 ALA A CA 1
ATOM 683 C C . ALA A 1 90 ? 40.144 -12.148 -23.098 1.00 63.72 90 ALA A C 1
ATOM 685 O O . ALA A 1 90 ? 39.738 -13.285 -22.851 1.00 63.72 90 ALA A O 1
ATOM 686 N N . LYS A 1 91 ? 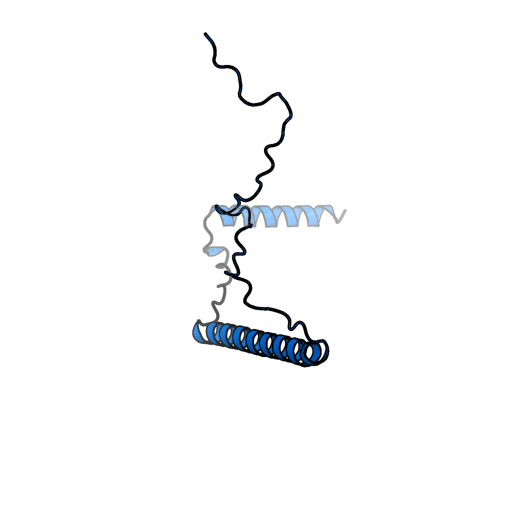40.972 -11.902 -24.125 1.00 62.84 91 LYS A N 1
ATOM 687 C CA . LYS A 1 91 ? 41.509 -12.955 -25.005 1.00 62.84 91 LYS A CA 1
ATOM 688 C C . LYS A 1 91 ? 42.482 -13.872 -24.261 1.00 62.84 91 LYS A C 1
ATOM 690 O O . LYS A 1 91 ? 42.421 -15.085 -24.456 1.00 62.84 91 LYS A O 1
ATOM 695 N N . LYS A 1 92 ? 43.332 -13.318 -23.385 1.00 67.81 92 LYS A N 1
ATOM 696 C CA . LYS A 1 92 ? 44.251 -14.103 -22.540 1.00 67.81 92 LYS A CA 1
ATOM 697 C C . LYS A 1 92 ? 43.489 -15.010 -21.576 1.00 67.81 92 LYS A C 1
ATOM 699 O O . LYS A 1 92 ? 43.669 -16.222 -21.632 1.00 67.81 92 LYS A O 1
ATOM 704 N N . ARG A 1 93 ? 42.521 -14.459 -20.832 1.00 68.12 93 ARG A N 1
ATOM 705 C CA . ARG A 1 93 ? 41.679 -15.242 -19.906 1.00 68.12 93 ARG A CA 1
ATOM 706 C C . ARG A 1 93 ? 40.871 -16.335 -20.608 1.00 68.12 93 ARG A C 1
ATOM 708 O O . ARG A 1 93 ? 40.741 -17.438 -20.087 1.00 68.12 93 ARG A O 1
ATOM 715 N N . ALA A 1 94 ? 40.346 -16.063 -21.805 1.00 68.44 94 ALA A N 1
ATOM 716 C CA . ALA A 1 94 ? 39.626 -17.067 -22.590 1.00 68.44 94 ALA A CA 1
ATOM 717 C C . ALA A 1 94 ? 40.547 -18.181 -23.122 1.00 68.44 94 ALA A C 1
ATOM 719 O O . ALA A 1 94 ? 40.122 -19.334 -23.215 1.00 68.44 94 ALA A O 1
ATOM 720 N N . LYS A 1 95 ? 41.802 -17.855 -23.462 1.00 69.94 95 LYS A N 1
ATOM 721 C CA . LYS A 1 95 ? 42.807 -18.831 -23.903 1.00 69.94 95 LYS A CA 1
ATOM 722 C C . LYS A 1 95 ? 43.255 -19.722 -22.740 1.00 69.94 95 LYS A C 1
ATOM 724 O O . LYS A 1 95 ? 43.188 -20.940 -22.872 1.00 69.94 95 LYS A O 1
ATOM 729 N N . GLU A 1 96 ? 43.565 -19.128 -21.591 1.00 70.12 96 GLU A N 1
ATOM 730 C CA . GLU A 1 96 ? 43.925 -19.827 -20.347 1.00 70.12 96 GLU A CA 1
ATOM 731 C C . GLU A 1 96 ? 42.793 -20.752 -19.861 1.00 70.12 96 GLU A C 1
ATOM 733 O O . GLU A 1 96 ? 43.022 -21.910 -19.510 1.00 70.12 96 GLU A O 1
ATOM 738 N N . ALA A 1 97 ? 41.537 -20.296 -19.931 1.00 70.50 97 ALA A N 1
ATOM 739 C CA . ALA A 1 97 ? 40.371 -21.110 -19.580 1.00 70.50 97 ALA A CA 1
ATOM 740 C C . ALA A 1 97 ? 40.123 -22.276 -20.559 1.00 70.50 97 ALA A C 1
ATOM 742 O O . ALA A 1 97 ? 39.550 -23.300 -20.185 1.00 70.50 97 ALA A O 1
ATOM 743 N N . LYS A 1 98 ? 40.527 -22.140 -21.828 1.00 72.50 98 LYS A N 1
ATOM 744 C CA . LYS A 1 98 ? 40.419 -23.216 -22.825 1.00 72.50 98 LYS A CA 1
ATOM 745 C C . LYS A 1 98 ? 41.541 -24.245 -22.668 1.00 72.50 98 LYS A C 1
ATOM 747 O O . LYS A 1 98 ? 41.313 -25.430 -22.896 1.00 72.50 98 LYS A O 1
ATOM 752 N N . GLU A 1 99 ? 42.726 -23.795 -22.278 1.00 71.31 99 GLU A N 1
ATOM 753 C CA . GLU A 1 99 ? 43.913 -24.624 -22.070 1.00 71.31 99 GLU A CA 1
ATOM 754 C C . GLU A 1 99 ? 43.794 -25.475 -20.801 1.00 71.31 99 GLU A C 1
ATOM 756 O O . GLU A 1 99 ? 43.968 -26.690 -20.857 1.00 71.31 99 GLU A O 1
ATOM 761 N N . THR A 1 100 ? 43.328 -24.883 -19.701 1.00 71.50 100 THR A N 1
ATOM 762 C CA . THR A 1 100 ? 43.015 -25.608 -18.455 1.00 71.50 100 THR A CA 1
ATOM 763 C C . THR A 1 100 ? 41.924 -26.665 -18.641 1.00 71.50 100 THR A C 1
ATOM 765 O O . THR A 1 100 ? 42.050 -27.778 -18.135 1.00 71.50 100 THR A O 1
ATOM 768 N N . LYS A 1 101 ? 40.885 -26.381 -19.439 1.00 69.50 101 LYS A N 1
ATOM 769 C CA . LYS A 1 101 ? 39.850 -27.375 -19.779 1.00 69.50 101 LYS A CA 1
ATOM 770 C C . LYS A 1 101 ? 40.364 -28.524 -20.648 1.00 69.50 101 LYS A C 1
ATOM 772 O O . LYS A 1 101 ? 39.880 -29.641 -20.502 1.00 69.50 101 LYS A O 1
ATOM 777 N N . ARG A 1 102 ? 41.321 -28.273 -21.547 1.00 67.94 102 ARG A N 1
ATOM 778 C CA . ARG A 1 102 ? 41.950 -29.329 -22.358 1.00 67.94 102 ARG A CA 1
ATOM 779 C C . ARG A 1 102 ? 42.898 -30.195 -21.532 1.00 67.94 102 ARG A C 1
ATOM 781 O O . ARG A 1 102 ? 42.869 -31.407 -21.690 1.00 67.94 102 ARG A O 1
ATOM 788 N N . ALA A 1 103 ? 43.668 -29.591 -20.630 1.00 66.25 103 ALA A N 1
ATOM 789 C CA . ALA A 1 103 ? 44.550 -30.319 -19.723 1.00 66.25 103 ALA A CA 1
ATOM 790 C C . ALA A 1 103 ? 43.761 -31.209 -18.744 1.00 66.25 103 ALA A C 1
ATOM 792 O O . ALA A 1 103 ? 44.105 -32.371 -18.558 1.00 66.25 103 ALA A O 1
ATOM 793 N N . GLY A 1 104 ? 42.651 -30.704 -18.190 1.00 65.44 104 GLY A N 1
ATOM 794 C CA . GLY A 1 104 ? 41.773 -31.492 -17.318 1.00 65.44 104 GLY A CA 1
ATOM 795 C C . GLY A 1 104 ? 41.045 -32.637 -18.033 1.00 65.44 104 GLY A C 1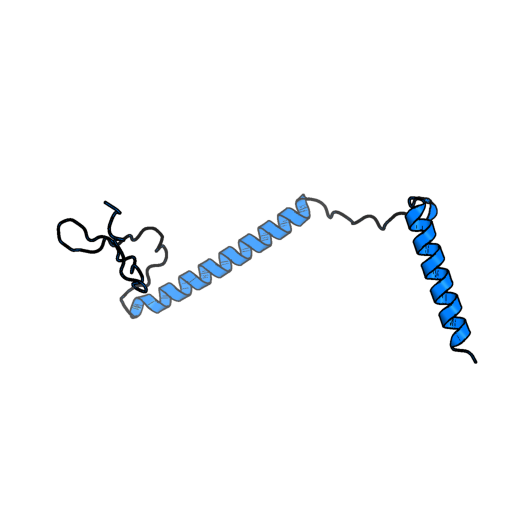
ATOM 796 O O . GLY A 1 104 ? 40.791 -33.665 -17.420 1.00 65.44 104 GLY A O 1
ATOM 797 N N . ALA A 1 105 ? 40.741 -32.490 -19.327 1.00 61.22 105 ALA A N 1
ATOM 798 C CA . ALA A 1 105 ? 40.135 -33.559 -20.123 1.00 61.22 105 ALA A CA 1
ATOM 799 C C . ALA A 1 105 ? 41.136 -34.666 -20.505 1.00 61.22 105 ALA A C 1
ATOM 801 O O . ALA A 1 105 ? 40.735 -35.818 -20.631 1.00 61.22 105 ALA A O 1
ATOM 802 N N . ALA A 1 106 ? 42.421 -34.330 -20.669 1.00 58.47 106 ALA A N 1
ATOM 803 C CA . ALA A 1 106 ? 43.477 -35.304 -20.946 1.00 58.47 106 ALA A CA 1
ATOM 804 C C . ALA A 1 106 ? 43.861 -36.123 -19.699 1.00 58.47 106 ALA A C 1
ATOM 806 O O . ALA A 1 106 ? 44.106 -37.314 -19.809 1.00 58.47 106 ALA A O 1
ATOM 807 N N . ALA A 1 107 ? 43.831 -35.517 -18.507 1.00 58.12 107 ALA A N 1
ATOM 808 C CA . ALA A 1 107 ? 44.168 -36.183 -17.243 1.00 58.12 107 ALA A CA 1
ATOM 809 C C . ALA A 1 107 ? 43.087 -37.149 -16.707 1.00 58.12 107 ALA A C 1
ATOM 811 O O . ALA A 1 107 ? 43.255 -37.716 -15.633 1.00 58.12 107 ALA A O 1
ATOM 812 N N . MET A 1 108 ? 41.960 -37.300 -17.411 1.00 56.06 108 MET A N 1
ATOM 813 C CA . MET A 1 108 ? 40.840 -38.167 -17.017 1.00 56.06 108 MET A CA 1
ATOM 814 C C . MET A 1 108 ? 40.695 -39.391 -17.943 1.00 56.06 108 MET A C 1
ATOM 816 O O . MET A 1 108 ? 39.687 -40.091 -17.872 1.00 56.06 108 MET A O 1
ATOM 820 N N . GLN A 1 109 ? 41.660 -39.612 -18.845 1.00 53.97 109 GLN A N 1
ATOM 821 C CA . GLN A 1 109 ? 41.683 -40.727 -19.802 1.00 53.97 109 GLN A CA 1
ATOM 822 C C . GLN A 1 109 ? 42.824 -41.736 -19.569 1.00 53.97 109 GLN A C 1
ATOM 824 O O . GLN A 1 109 ? 42.967 -42.640 -20.390 1.00 53.97 109 GLN A O 1
ATOM 829 N N . ASP A 1 110 ? 43.564 -41.624 -18.460 1.00 48.91 110 ASP A N 1
ATOM 830 C CA . ASP A 1 110 ? 44.519 -42.639 -17.984 1.00 48.91 110 ASP A CA 1
ATOM 831 C C . ASP A 1 110 ? 43.985 -43.358 -16.735 1.00 48.91 110 ASP A C 1
ATOM 833 O O . ASP A 1 110 ? 43.476 -42.661 -15.822 1.00 48.91 110 ASP A O 1
#

pLDDT: mean 74.59, std 12.32, range [48.91, 96.94]